Protein AF-A0A519YS99-F1 (afdb_monomer_lite)

Sequence (67 aa):
MSFSAVFKFDGGVAEGYEVVSSLYMFSQATDDKGRPSSAVQGGGIMVQVVSTDDRKLVELMMDPYRL

Structure (mmCIF, N/CA/C/O backbone):
data_AF-A0A519YS99-F1
#
_entry.id   AF-A0A519YS99-F1
#
loop_
_atom_site.group_PDB
_atom_site.id
_atom_site.type_symbol
_atom_site.label_atom_id
_atom_site.label_alt_id
_atom_site.label_comp_id
_atom_site.label_asym_id
_atom_site.label_entity_id
_atom_site.label_seq_id
_atom_site.pdbx_PDB_ins_code
_atom_site.Cartn_x
_atom_site.Cartn_y
_atom_site.Cartn_z
_atom_site.occupancy
_atom_site.B_iso_or_equiv
_atom_site.auth_seq_id
_atom_site.auth_comp_id
_atom_site.auth_asym_id
_atom_site.auth_atom_id
_atom_site.pdbx_PDB_model_num
ATOM 1 N N . MET A 1 1 ? 6.109 -12.865 16.974 1.00 50.38 1 MET A N 1
ATOM 2 C CA . MET A 1 1 ? 6.420 -12.242 15.667 1.00 50.38 1 MET A CA 1
ATOM 3 C C . MET A 1 1 ? 6.896 -10.822 15.950 1.00 50.38 1 MET A C 1
ATOM 5 O O . MET A 1 1 ? 6.261 -10.170 16.763 1.00 50.38 1 MET A O 1
ATOM 9 N N . SER A 1 2 ? 8.047 -10.388 15.421 1.00 81.38 2 SER A N 1
ATOM 10 C CA . SER A 1 2 ? 8.747 -9.150 15.838 1.00 81.38 2 SER A CA 1
ATOM 11 C C . SER A 1 2 ? 8.518 -7.946 14.912 1.00 81.38 2 SER A C 1
ATOM 13 O O . SER A 1 2 ? 9.342 -7.037 14.877 1.00 81.38 2 SER A O 1
ATOM 15 N N . PHE A 1 3 ? 7.441 -7.951 14.130 1.00 83.12 3 PHE A N 1
ATOM 16 C CA . PHE A 1 3 ? 7.086 -6.872 13.211 1.00 83.12 3 PHE A CA 1
ATOM 17 C C . PHE A 1 3 ? 5.754 -6.266 13.650 1.00 83.12 3 PHE A C 1
ATOM 19 O O . PHE A 1 3 ? 4.817 -7.002 13.946 1.00 83.12 3 PHE A O 1
ATOM 26 N N . SER A 1 4 ? 5.701 -4.938 13.713 1.00 90.38 4 SER A N 1
ATOM 27 C CA . SER A 1 4 ? 4.489 -4.161 13.951 1.00 90.38 4 SER A CA 1
ATOM 28 C C . SER A 1 4 ? 4.497 -2.996 12.974 1.00 90.38 4 SER A C 1
ATOM 30 O O . SER A 1 4 ? 5.470 -2.241 12.911 1.00 90.38 4 SER A O 1
ATOM 32 N N . ALA A 1 5 ? 3.440 -2.893 12.177 1.00 93.62 5 ALA A N 1
ATOM 33 C CA . ALA A 1 5 ? 3.255 -1.820 11.219 1.00 93.62 5 ALA A CA 1
ATOM 34 C C . ALA A 1 5 ? 1.774 -1.477 11.099 1.00 93.62 5 ALA A C 1
ATOM 36 O O . ALA A 1 5 ? 0.898 -2.326 11.276 1.00 93.62 5 ALA A O 1
ATOM 37 N N . VAL A 1 6 ? 1.514 -0.213 10.781 1.00 94.69 6 VAL A N 1
ATOM 38 C CA . VAL A 1 6 ? 0.170 0.342 10.667 1.00 94.69 6 VAL A CA 1
ATOM 39 C C . VAL A 1 6 ? 0.063 1.105 9.354 1.00 94.69 6 VAL A C 1
ATOM 41 O O . VAL A 1 6 ? 0.907 1.949 9.052 1.00 94.69 6 VAL A O 1
ATOM 44 N N . PHE A 1 7 ? -0.984 0.823 8.586 1.00 93.69 7 PHE A N 1
ATOM 45 C CA . PHE A 1 7 ? -1.334 1.568 7.384 1.00 93.69 7 PHE A CA 1
ATOM 46 C C . PHE A 1 7 ? -2.321 2.689 7.730 1.00 93.69 7 PHE A C 1
ATOM 48 O O . PHE A 1 7 ? -3.365 2.439 8.336 1.00 93.69 7 PHE A O 1
ATOM 55 N N . LYS A 1 8 ? -1.993 3.929 7.350 1.00 93.94 8 LYS A N 1
ATOM 56 C CA . LYS A 1 8 ? -2.839 5.117 7.541 1.00 93.94 8 LYS A CA 1
ATOM 57 C C . LYS A 1 8 ? -2.977 5.870 6.224 1.00 93.94 8 LYS A C 1
ATOM 59 O O . LYS A 1 8 ? -2.013 5.977 5.471 1.00 93.94 8 LYS A O 1
ATOM 64 N N . PHE A 1 9 ? -4.165 6.406 5.982 1.00 90.25 9 PHE A N 1
ATOM 65 C CA . PHE A 1 9 ? -4.474 7.281 4.857 1.00 90.25 9 PHE A CA 1
ATOM 66 C C . PHE A 1 9 ? -5.441 8.374 5.317 1.00 90.25 9 PHE A C 1
ATOM 68 O O . PHE A 1 9 ? -6.113 8.214 6.343 1.00 90.25 9 PHE A O 1
ATOM 75 N N . ASP A 1 10 ? -5.480 9.487 4.586 1.00 89.06 10 ASP A N 1
ATOM 76 C CA . ASP A 1 10 ? -6.363 10.600 4.927 1.00 89.06 10 ASP A CA 1
ATOM 77 C C . ASP A 1 10 ? -7.836 10.188 4.816 1.00 89.06 10 ASP A C 1
ATOM 79 O O . ASP A 1 10 ? -8.206 9.361 3.989 1.00 89.06 10 ASP A O 1
ATOM 83 N N . GLY A 1 11 ? -8.675 10.675 5.720 1.00 86.94 11 GLY A N 1
ATOM 84 C CA . GLY A 1 11 ? -10.060 10.221 5.824 1.00 86.94 11 GLY A CA 1
ATOM 85 C C . GLY A 1 11 ? -10.244 8.792 6.359 1.00 86.94 11 GLY A C 1
ATOM 86 O O . GLY A 1 11 ? -11.392 8.398 6.536 1.00 86.94 11 GLY A O 1
ATOM 87 N N . GLY A 1 12 ? -9.184 8.034 6.679 1.00 88.00 12 GLY A N 1
ATOM 88 C CA . GLY A 1 12 ? -9.237 6.683 7.260 1.00 88.00 12 GLY A CA 1
ATOM 89 C C . GLY A 1 12 ? -9.654 6.620 8.744 1.00 88.00 12 GLY A C 1
ATOM 90 O O . GLY A 1 12 ? -10.284 7.533 9.283 1.00 88.00 12 GLY A O 1
ATOM 91 N N . VAL A 1 13 ? -9.329 5.511 9.418 1.00 90.38 13 VAL A N 1
ATOM 92 C CA . VAL A 1 13 ? -9.481 5.355 10.881 1.00 90.38 13 VAL A CA 1
ATOM 93 C C . VAL A 1 13 ? -8.275 5.993 11.579 1.00 90.38 13 VAL A C 1
ATOM 95 O O . VAL A 1 13 ? -7.146 5.805 11.132 1.00 90.38 13 VAL A O 1
ATOM 98 N N . ALA A 1 14 ? -8.487 6.711 12.687 1.00 88.38 14 ALA A N 1
ATOM 99 C CA . ALA A 1 14 ? -7.424 7.447 13.389 1.00 88.38 14 ALA A CA 1
ATOM 100 C C . ALA A 1 14 ? -6.247 6.551 13.836 1.00 88.38 14 ALA A C 1
ATOM 102 O O . ALA A 1 14 ? -5.075 6.902 13.656 1.00 88.38 14 ALA A O 1
ATOM 103 N N . GLU A 1 15 ? -6.557 5.366 14.366 1.00 91.38 15 GLU A N 1
ATOM 104 C CA . GLU A 1 15 ? -5.554 4.386 14.801 1.00 91.38 15 GLU A CA 1
ATOM 105 C C . GLU A 1 15 ? -4.876 3.660 13.631 1.00 91.38 15 GLU A C 1
ATOM 107 O O . GLU A 1 15 ? -3.759 3.175 13.782 1.00 91.38 15 GLU A O 1
ATOM 112 N N . GLY A 1 16 ? -5.470 3.690 12.434 1.00 92.81 16 GLY A N 1
ATOM 113 C CA . GLY A 1 16 ? -4.990 2.984 11.246 1.00 92.81 16 GLY A CA 1
ATOM 114 C C . GLY A 1 16 ? -5.325 1.492 11.233 1.00 92.81 16 GLY A C 1
ATOM 115 O O . GLY A 1 16 ? -6.039 0.987 12.096 1.00 92.81 16 GLY A O 1
ATOM 116 N N . TYR A 1 17 ? -4.813 0.795 10.221 1.00 94.25 17 TYR A N 1
ATOM 117 C CA . TYR A 1 17 ? -5.035 -0.636 10.013 1.00 94.25 17 TYR A CA 1
ATOM 118 C C . TYR A 1 17 ? -3.765 -1.415 10.327 1.00 94.25 17 TYR A C 1
ATOM 120 O O . TYR A 1 17 ? -2.700 -1.098 9.792 1.00 94.25 17 TYR A O 1
ATOM 128 N N . GLU A 1 18 ? -3.872 -2.443 11.165 1.00 94.75 18 GLU A N 1
ATOM 129 C CA . GLU A 1 18 ? -2.755 -3.340 11.459 1.00 94.75 18 GLU A CA 1
ATOM 130 C C . GLU A 1 18 ? -2.340 -4.110 10.198 1.00 94.75 18 GLU A C 1
ATOM 132 O O . GLU A 1 18 ? -3.175 -4.704 9.508 1.00 94.75 18 GLU A O 1
ATOM 137 N N . VAL A 1 19 ? -1.042 -4.089 9.893 1.00 95.00 19 VAL A N 1
ATOM 138 C CA . VAL A 1 19 ? -0.470 -4.712 8.696 1.00 95.00 19 VAL A CA 1
ATOM 139 C C . VAL A 1 19 ? 0.069 -6.099 9.036 1.00 95.00 19 VAL A C 1
ATOM 141 O O . VAL A 1 19 ? 0.980 -6.243 9.848 1.00 95.00 19 VAL A O 1
ATOM 144 N N . VAL A 1 20 ? -0.450 -7.112 8.343 1.00 94.69 20 VAL A N 1
ATOM 145 C CA . VAL A 1 20 ? 0.023 -8.503 8.412 1.00 94.69 20 VAL A CA 1
ATOM 146 C C . VAL A 1 20 ? 1.249 -8.699 7.521 1.00 94.69 20 VAL A C 1
ATOM 148 O O . VAL A 1 20 ? 2.208 -9.364 7.909 1.00 94.69 20 VAL A O 1
ATOM 151 N N . SER A 1 21 ? 1.229 -8.120 6.317 1.00 93.38 21 SER A N 1
ATOM 152 C CA . SER A 1 21 ? 2.350 -8.161 5.378 1.00 93.38 21 SER A CA 1
ATOM 153 C C . SER A 1 21 ? 2.361 -6.934 4.467 1.00 93.38 21 SER A C 1
ATOM 155 O O . SER A 1 21 ? 1.317 -6.344 4.177 1.00 93.38 21 SER A O 1
ATOM 157 N N . SER A 1 22 ? 3.547 -6.531 4.017 1.00 91.75 22 SER A N 1
ATOM 158 C CA . SER A 1 22 ? 3.710 -5.459 3.038 1.00 91.75 22 SER A CA 1
ATOM 159 C C . SER A 1 22 ? 4.814 -5.786 2.038 1.00 91.75 22 SER A C 1
ATOM 161 O O . SER A 1 22 ? 5.844 -6.368 2.380 1.00 91.75 22 SER A O 1
ATOM 163 N N . LEU A 1 23 ? 4.585 -5.407 0.784 1.00 91.44 23 LEU A N 1
ATOM 164 C CA . LEU A 1 23 ? 5.531 -5.529 -0.316 1.00 91.44 23 LEU A CA 1
ATOM 165 C C . LEU A 1 23 ? 5.573 -4.200 -1.064 1.00 91.44 23 LEU A C 1
ATOM 167 O O . LEU A 1 23 ? 4.552 -3.718 -1.552 1.00 91.44 23 LEU A O 1
ATOM 171 N N . TYR A 1 24 ? 6.765 -3.625 -1.170 1.00 88.69 24 TYR A N 1
ATOM 172 C CA . TYR A 1 24 ? 7.030 -2.456 -1.997 1.00 88.69 24 TYR A CA 1
ATOM 173 C C . TYR A 1 24 ? 7.945 -2.861 -3.149 1.00 88.69 24 TYR A C 1
ATOM 175 O O . TYR A 1 24 ? 8.938 -3.563 -2.959 1.00 88.69 24 TYR A O 1
ATOM 183 N N . MET A 1 25 ? 7.605 -2.423 -4.355 1.00 87.88 25 MET A N 1
ATOM 184 C CA . MET A 1 25 ? 8.398 -2.689 -5.550 1.00 87.88 25 MET A CA 1
ATOM 185 C C . MET A 1 25 ? 8.613 -1.392 -6.306 1.00 87.88 25 MET A C 1
ATOM 187 O O . MET A 1 25 ? 7.667 -0.633 -6.500 1.00 87.88 25 MET A O 1
ATOM 191 N N . PHE A 1 26 ? 9.835 -1.178 -6.778 1.00 86.06 26 PHE A N 1
ATOM 192 C CA . PHE A 1 26 ? 10.184 -0.095 -7.689 1.00 86.06 26 PHE A CA 1
ATOM 193 C C . PHE A 1 26 ? 10.759 -0.711 -8.954 1.00 86.06 26 PHE A C 1
ATOM 195 O O . PHE A 1 26 ? 11.526 -1.672 -8.881 1.00 86.06 26 PHE A O 1
ATOM 202 N N . SER A 1 27 ? 10.382 -0.174 -10.109 1.00 81.81 27 SE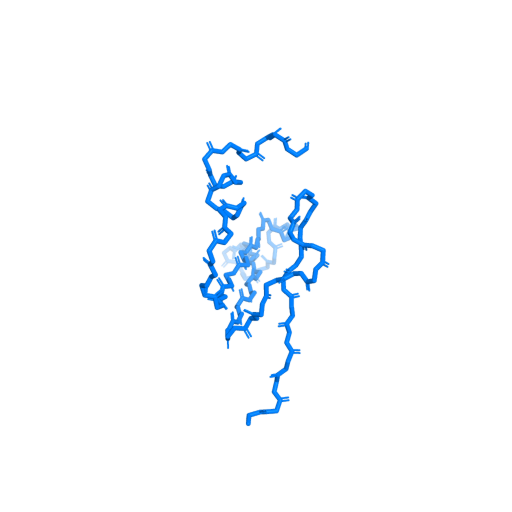R A N 1
ATOM 203 C CA . SER A 1 27 ? 10.871 -0.664 -11.397 1.00 81.81 27 SER A CA 1
ATOM 204 C C . SER A 1 27 ? 11.477 0.469 -12.213 1.00 81.81 27 SER A C 1
ATOM 206 O O . SER A 1 27 ? 11.008 1.610 -12.183 1.00 81.81 27 SER A O 1
ATOM 208 N N . GLN A 1 28 ? 12.540 0.146 -12.943 1.00 82.75 28 GLN A N 1
ATOM 209 C CA . GLN A 1 28 ? 13.211 1.061 -13.851 1.00 82.75 28 GLN A CA 1
ATOM 210 C C . GLN A 1 28 ? 13.421 0.360 -15.188 1.00 82.75 28 GLN A C 1
ATOM 212 O O . GLN A 1 28 ? 13.932 -0.757 -15.231 1.00 82.75 28 GLN A O 1
ATOM 217 N N . ALA A 1 29 ? 13.028 1.019 -16.276 1.00 81.88 29 ALA A N 1
ATOM 218 C CA . ALA A 1 29 ? 13.301 0.523 -17.615 1.00 81.88 29 ALA A CA 1
ATOM 219 C C . ALA A 1 29 ? 14.795 0.677 -17.939 1.00 81.88 29 ALA A C 1
ATOM 221 O O . ALA A 1 29 ? 15.395 1.722 -17.668 1.00 81.88 29 ALA A O 1
ATOM 222 N N . THR A 1 30 ? 15.385 -0.350 -18.541 1.00 85.06 30 THR A N 1
ATOM 223 C CA . THR A 1 30 ? 16.759 -0.335 -19.055 1.00 85.06 30 THR A CA 1
ATOM 224 C C . THR A 1 30 ? 16.749 -0.394 -20.578 1.00 85.06 30 THR A C 1
ATOM 226 O O . THR A 1 30 ? 15.872 -1.035 -21.153 1.00 85.06 30 THR A O 1
ATOM 229 N N . ASP A 1 31 ? 17.713 0.260 -21.224 1.00 84.31 31 ASP A N 1
ATOM 230 C CA . ASP A 1 31 ? 17.942 0.136 -22.665 1.00 84.31 31 ASP A CA 1
ATOM 231 C C . ASP A 1 31 ? 18.544 -1.236 -23.032 1.00 84.31 31 ASP A C 1
ATOM 233 O O . ASP A 1 31 ? 18.893 -2.042 -22.163 1.00 84.31 31 ASP A O 1
ATOM 237 N N . ASP A 1 32 ? 18.728 -1.486 -24.330 1.00 86.94 32 ASP A N 1
ATOM 238 C CA . ASP A 1 32 ? 19.300 -2.734 -24.867 1.00 86.94 32 ASP A CA 1
ATOM 239 C C . ASP A 1 32 ? 20.749 -3.008 -24.410 1.00 86.94 32 ASP A C 1
ATOM 241 O O . ASP A 1 32 ? 21.303 -4.079 -24.662 1.00 86.94 32 ASP A O 1
ATOM 245 N N . LYS A 1 33 ? 21.396 -2.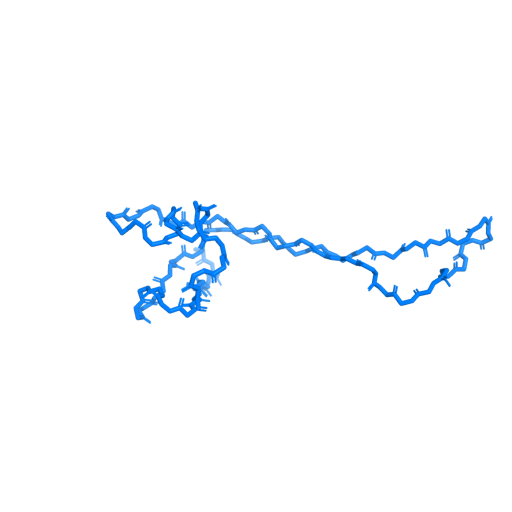040 -23.753 1.00 88.94 33 LYS A N 1
ATOM 246 C CA . LYS A 1 33 ? 22.749 -2.139 -23.188 1.00 88.94 33 LYS A CA 1
ATOM 247 C C . LYS A 1 33 ? 22.722 -2.233 -21.660 1.00 88.94 33 LYS A C 1
ATOM 249 O O . LYS A 1 33 ? 23.779 -2.132 -21.034 1.00 88.94 33 LYS A O 1
ATOM 254 N N . GLY A 1 34 ? 21.540 -2.402 -21.063 1.00 82.12 34 GLY A N 1
ATOM 255 C CA . GLY A 1 34 ? 21.337 -2.470 -19.617 1.00 82.12 34 GLY A CA 1
ATOM 256 C C . GLY A 1 34 ? 21.512 -1.127 -18.907 1.00 82.12 34 G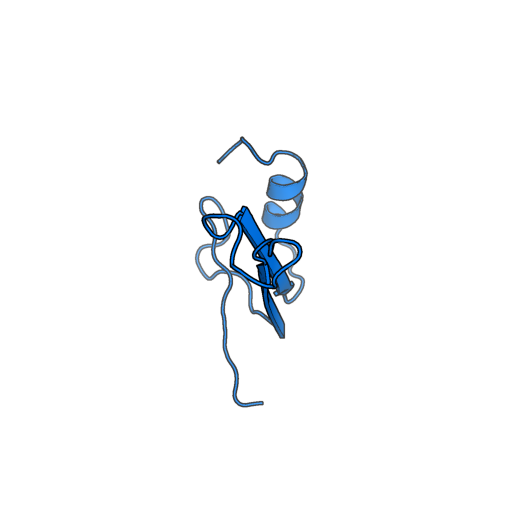LY A C 1
ATOM 257 O O . GLY A 1 34 ? 21.630 -1.092 -17.682 1.00 82.12 34 GLY A O 1
ATOM 258 N N . ARG A 1 35 ? 21.563 -0.011 -19.643 1.00 85.00 35 ARG A N 1
ATOM 259 C CA . ARG A 1 35 ? 21.697 1.323 -19.055 1.00 85.00 35 ARG A CA 1
ATOM 260 C C . ARG A 1 35 ? 20.315 1.819 -18.652 1.00 85.00 35 ARG A C 1
ATOM 262 O O . ARG A 1 35 ? 19.366 1.641 -19.415 1.00 85.00 35 ARG A O 1
ATOM 269 N N . PRO A 1 36 ? 20.167 2.461 -17.489 1.00 80.94 36 PRO A N 1
ATOM 270 C CA . PRO A 1 36 ? 18.871 2.970 -17.076 1.00 80.94 36 PRO A CA 1
ATOM 271 C C . PRO A 1 36 ? 18.326 3.994 -18.080 1.00 80.94 36 PRO A C 1
ATOM 273 O O . PRO A 1 36 ? 18.968 5.009 -18.350 1.00 80.94 36 PRO A O 1
ATOM 276 N N . SER A 1 37 ? 17.150 3.719 -18.648 1.00 69.75 37 SER A N 1
ATOM 277 C CA . SER A 1 37 ? 16.605 4.455 -19.795 1.00 69.75 37 SER A CA 1
ATOM 278 C C . SER A 1 37 ? 15.961 5.798 -19.415 1.00 69.75 37 SER A C 1
ATOM 280 O O . SER A 1 37 ? 15.606 6.555 -20.314 1.00 69.75 37 SER A O 1
ATOM 282 N N . SER A 1 38 ? 15.763 6.090 -18.122 1.00 67.12 38 SER A N 1
ATOM 283 C CA . SER A 1 38 ? 15.347 7.384 -17.529 1.00 67.12 38 SER A CA 1
ATOM 284 C C . SER A 1 38 ? 14.973 7.196 -16.040 1.00 67.12 38 SER A C 1
ATOM 286 O O . SER A 1 38 ? 15.252 6.139 -15.464 1.00 67.12 38 SER A O 1
ATOM 288 N N . ALA A 1 39 ? 14.392 8.227 -15.399 1.00 66.88 39 ALA A N 1
ATOM 289 C CA . ALA A 1 39 ? 13.906 8.216 -14.013 1.00 66.88 39 ALA A CA 1
ATOM 290 C C . ALA A 1 39 ? 12.983 7.017 -13.720 1.00 66.88 39 ALA A C 1
ATOM 292 O O . ALA A 1 39 ? 12.263 6.561 -14.600 1.00 66.88 39 ALA A O 1
ATOM 293 N N . VAL A 1 40 ? 13.012 6.512 -12.482 1.00 67.75 40 VAL A N 1
ATOM 294 C CA . VAL A 1 40 ? 12.162 5.409 -11.990 1.00 67.75 40 VAL A CA 1
ATOM 295 C C . VAL A 1 40 ? 10.692 5.722 -12.309 1.00 67.75 40 VAL A C 1
ATOM 297 O O . VAL A 1 40 ? 10.153 6.693 -11.785 1.00 67.75 40 VAL A O 1
ATOM 300 N N . GLN A 1 41 ? 10.060 4.941 -13.195 1.00 67.31 41 GLN A N 1
ATOM 301 C CA . GLN A 1 41 ? 8.739 5.276 -13.763 1.00 67.31 41 GLN A CA 1
ATOM 302 C C . GLN A 1 41 ? 7.558 4.623 -13.037 1.00 67.31 41 GLN A C 1
ATOM 304 O O . GLN A 1 41 ? 6.410 4.836 -13.418 1.00 67.31 41 GLN A O 1
ATOM 309 N N . GLY A 1 42 ? 7.796 3.841 -11.985 1.00 72.12 42 GLY A N 1
ATOM 310 C CA . GLY A 1 42 ? 6.686 3.252 -11.253 1.00 72.12 42 GLY A CA 1
ATOM 311 C C . GLY A 1 42 ? 7.094 2.441 -10.042 1.00 72.12 42 GLY A C 1
ATOM 312 O O . GLY A 1 42 ? 8.214 1.928 -9.936 1.00 72.12 42 GLY A O 1
ATOM 313 N N . GLY A 1 43 ? 6.130 2.302 -9.144 1.00 79.69 43 GLY A N 1
ATOM 314 C CA . GLY A 1 43 ? 6.199 1.397 -8.020 1.00 79.69 43 GLY A CA 1
ATOM 315 C C . GLY A 1 43 ? 4.808 0.985 -7.572 1.00 79.69 43 GLY A C 1
ATOM 316 O O . GLY A 1 43 ? 3.827 1.683 -7.821 1.00 79.69 43 GLY A O 1
ATOM 317 N N . GLY A 1 44 ? 4.737 -0.180 -6.944 1.00 87.12 44 GLY A N 1
ATOM 318 C CA . GLY A 1 44 ? 3.521 -0.713 -6.349 1.00 87.12 44 GLY A CA 1
ATOM 319 C C . GLY A 1 44 ? 3.749 -0.954 -4.868 1.00 87.12 44 GLY A C 1
ATOM 320 O O . GLY A 1 44 ? 4.792 -1.487 -4.481 1.00 87.12 44 GLY A O 1
ATOM 321 N N . ILE A 1 45 ? 2.773 -0.567 -4.054 1.00 90.88 45 ILE A N 1
ATOM 322 C CA . ILE A 1 45 ? 2.706 -0.940 -2.645 1.00 90.88 45 ILE A CA 1
ATOM 323 C C . ILE A 1 45 ? 1.531 -1.901 -2.512 1.00 90.88 45 ILE A C 1
ATOM 325 O O . ILE A 1 45 ? 0.391 -1.537 -2.788 1.00 90.88 45 ILE A O 1
ATOM 329 N N . MET A 1 46 ? 1.817 -3.132 -2.105 1.00 92.81 46 MET A N 1
ATOM 330 C CA . MET A 1 46 ? 0.811 -4.112 -1.718 1.00 92.81 46 MET A CA 1
ATOM 331 C C . MET A 1 46 ? 0.863 -4.276 -0.205 1.00 92.81 46 MET A C 1
ATOM 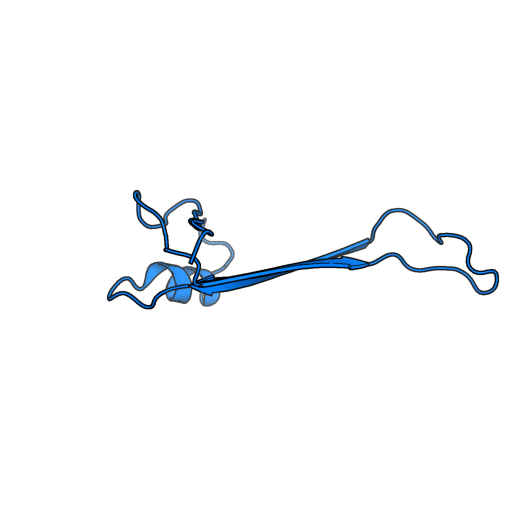333 O O . MET A 1 46 ? 1.922 -4.543 0.360 1.00 92.81 46 MET A O 1
ATOM 337 N N . VAL A 1 47 ? -0.281 -4.106 0.450 1.00 93.38 47 VAL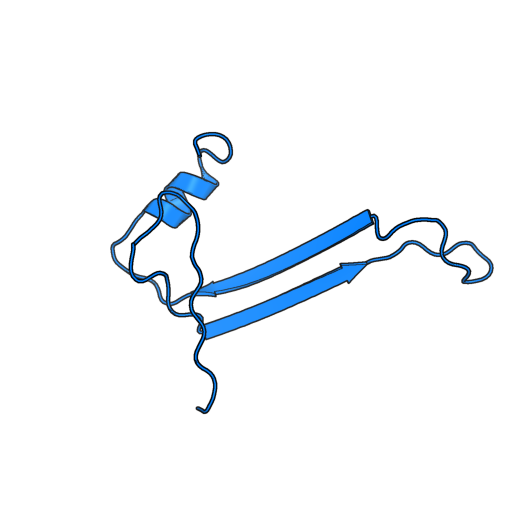 A N 1
ATOM 338 C CA . VAL A 1 47 ? -0.438 -4.272 1.897 1.00 93.38 47 VAL A CA 1
ATOM 339 C C . VAL A 1 47 ? -1.564 -5.255 2.173 1.00 93.38 47 VAL A C 1
ATOM 341 O O . VAL A 1 47 ? -2.641 -5.161 1.587 1.00 93.38 47 VAL A O 1
ATOM 344 N N . GLN A 1 48 ? -1.313 -6.194 3.077 1.00 94.62 48 GLN A N 1
ATOM 345 C CA . GLN A 1 48 ? -2.330 -7.056 3.656 1.00 94.62 48 GLN A CA 1
ATOM 346 C C . GLN A 1 48 ? -2.605 -6.568 5.071 1.00 94.62 48 GLN A C 1
ATOM 348 O O . GLN A 1 48 ? -1.698 -6.525 5.903 1.00 94.62 48 GLN A O 1
ATOM 353 N N . VAL A 1 49 ? -3.853 -6.204 5.338 1.00 94.06 49 VAL A N 1
ATOM 354 C CA . VAL A 1 49 ? -4.285 -5.683 6.635 1.00 94.06 49 VAL A CA 1
ATOM 355 C C . VAL A 1 49 ? -5.231 -6.651 7.327 1.00 94.06 49 VAL A C 1
ATOM 357 O O . VAL A 1 49 ? -5.868 -7.488 6.680 1.00 94.06 49 VAL A O 1
ATOM 360 N N . VAL A 1 50 ? -5.332 -6.531 8.647 1.00 92.69 50 VAL A N 1
ATOM 361 C CA . VAL A 1 50 ? -6.372 -7.215 9.416 1.00 92.69 50 VAL A CA 1
ATOM 362 C C . VAL A 1 50 ? -7.731 -6.628 9.032 1.00 92.69 50 VAL A C 1
ATOM 364 O O . VAL A 1 50 ? -7.913 -5.411 9.033 1.00 92.69 50 VAL A O 1
ATOM 367 N N . SER A 1 51 ? -8.685 -7.497 8.691 1.00 90.56 51 SER A N 1
ATOM 368 C CA . SER A 1 51 ? -10.053 -7.070 8.395 1.00 90.56 51 SER A CA 1
ATOM 369 C C . SER A 1 51 ? -10.734 -6.583 9.668 1.00 90.56 51 SER A C 1
ATOM 371 O O . SER A 1 51 ? -10.698 -7.259 10.696 1.00 90.56 51 SER A O 1
ATOM 373 N N . THR A 1 52 ? -11.405 -5.443 9.571 1.00 90.31 52 THR A N 1
ATOM 374 C CA . THR A 1 52 ? -12.255 -4.880 10.623 1.00 90.31 52 THR A CA 1
ATOM 375 C C . THR A 1 52 ? -13.657 -4.630 10.059 1.00 90.31 52 THR A C 1
ATOM 377 O O . THR A 1 52 ? -13.901 -4.874 8.877 1.00 90.31 52 THR A O 1
ATOM 380 N N . ASP A 1 53 ? -14.582 -4.143 10.887 1.00 91.19 53 ASP A N 1
ATOM 381 C CA . ASP A 1 53 ? -15.921 -3.733 10.437 1.00 91.19 53 ASP A CA 1
ATOM 382 C C . ASP A 1 53 ? -15.926 -2.366 9.713 1.00 91.19 53 ASP A C 1
ATOM 384 O O . ASP A 1 53 ? -16.971 -1.919 9.229 1.00 91.19 53 ASP A O 1
ATOM 388 N N . ASP A 1 54 ? -14.773 -1.689 9.633 1.00 90.12 54 ASP A N 1
ATOM 389 C CA . ASP A 1 54 ? -14.626 -0.414 8.932 1.00 90.12 54 ASP A CA 1
ATOM 390 C C . ASP A 1 54 ? -14.633 -0.607 7.405 1.00 90.12 54 ASP A C 1
ATOM 392 O O . ASP A 1 54 ? -14.032 -1.535 6.862 1.00 90.12 54 ASP A O 1
ATOM 396 N N . ARG A 1 55 ? -15.328 0.287 6.693 1.00 92.44 55 ARG A N 1
ATOM 397 C CA . ARG A 1 55 ? -15.536 0.196 5.238 1.00 92.44 55 ARG A CA 1
ATOM 398 C C . ARG A 1 55 ? -14.712 1.192 4.433 1.00 92.44 55 ARG A C 1
ATOM 400 O O . ARG A 1 55 ? -14.763 1.149 3.205 1.00 92.44 55 ARG A O 1
ATOM 407 N N . LYS A 1 56 ? -13.920 2.052 5.072 1.00 91.19 56 LYS A N 1
ATOM 408 C CA . LYS A 1 56 ? -13.262 3.175 4.399 1.00 91.19 56 LYS A CA 1
ATOM 409 C C . LYS A 1 56 ? -12.220 2.745 3.376 1.00 91.19 56 LYS A C 1
ATOM 411 O O . LYS A 1 56 ? -12.052 3.424 2.372 1.00 91.19 56 LYS A O 1
ATOM 416 N N . LEU A 1 57 ? -11.547 1.609 3.584 1.00 90.69 57 LEU A N 1
ATOM 417 C CA . LEU A 1 57 ? -10.651 1.032 2.569 1.00 90.69 57 LEU A CA 1
ATOM 418 C C . LEU A 1 57 ? -11.402 0.629 1.295 1.00 90.69 57 LEU A C 1
ATOM 420 O O . LEU A 1 57 ? -10.905 0.841 0.192 1.00 90.69 57 LEU A O 1
ATOM 424 N N . VAL A 1 58 ? -12.599 0.055 1.441 1.00 91.25 58 VAL A N 1
ATOM 425 C CA . VAL A 1 58 ? -13.441 -0.317 0.297 1.00 91.25 58 VAL A CA 1
ATOM 426 C C . VAL A 1 58 ? -14.001 0.937 -0.365 1.00 91.25 58 VAL A C 1
ATOM 428 O O . VAL A 1 58 ? -13.965 1.043 -1.585 1.00 91.25 58 VAL A O 1
ATOM 431 N N . GLU A 1 59 ? -14.455 1.911 0.421 1.00 91.75 59 GLU A N 1
ATOM 432 C CA . GLU A 1 59 ? -14.938 3.196 -0.095 1.00 91.75 59 GLU A CA 1
ATOM 433 C C . GLU A 1 59 ? -13.850 3.935 -0.886 1.00 91.75 59 GLU A C 1
ATOM 435 O O . GLU A 1 59 ? -14.122 4.391 -1.994 1.00 91.75 59 GLU A O 1
ATOM 440 N N . LEU A 1 60 ? -12.608 3.959 -0.388 1.00 90.06 60 LEU A N 1
ATOM 441 C CA . LEU A 1 60 ? -11.453 4.515 -1.097 1.00 90.06 60 LEU A CA 1
ATOM 442 C C . LEU A 1 60 ? -11.194 3.805 -2.435 1.00 90.06 60 LEU A C 1
ATOM 444 O O . LEU A 1 60 ? -10.837 4.448 -3.417 1.00 90.06 60 LEU A O 1
ATOM 448 N N . MET A 1 61 ? -11.381 2.484 -2.493 1.00 90.06 61 MET A N 1
ATOM 449 C CA . MET A 1 61 ? -11.238 1.724 -3.740 1.00 90.06 61 MET A CA 1
ATOM 450 C C . MET A 1 61 ? -12.365 2.008 -4.738 1.00 90.06 61 MET A C 1
ATOM 452 O O . MET A 1 61 ? -12.134 1.959 -5.946 1.00 90.06 61 MET A O 1
ATOM 456 N N . MET A 1 62 ? -13.582 2.275 -4.256 1.00 92.81 62 MET A N 1
ATOM 457 C CA . MET A 1 62 ? -14.730 2.574 -5.118 1.00 92.81 62 MET A CA 1
ATOM 458 C C . MET A 1 62 ? -14.745 4.027 -5.605 1.00 92.81 62 MET A C 1
ATOM 460 O O . MET A 1 62 ? -15.260 4.284 -6.692 1.00 92.81 62 MET A O 1
ATOM 464 N N . ASP A 1 63 ? -14.182 4.957 -4.831 1.00 90.38 63 ASP A N 1
ATOM 465 C CA . ASP A 1 63 ? -14.127 6.384 -5.156 1.00 90.38 63 ASP A CA 1
ATOM 466 C C . ASP A 1 63 ? -12.736 6.985 -4.848 1.00 90.38 63 ASP A C 1
ATOM 468 O O . ASP A 1 63 ? -12.542 7.686 -3.849 1.00 90.38 63 ASP A O 1
ATOM 472 N N . PRO A 1 64 ? -11.731 6.705 -5.699 1.00 80.06 64 PRO A N 1
ATOM 473 C CA . PRO A 1 64 ? -10.327 7.003 -5.407 1.00 80.06 64 PRO A CA 1
ATOM 474 C C . PRO A 1 64 ? -9.960 8.495 -5.443 1.00 80.06 64 PRO A C 1
ATOM 476 O O . PRO A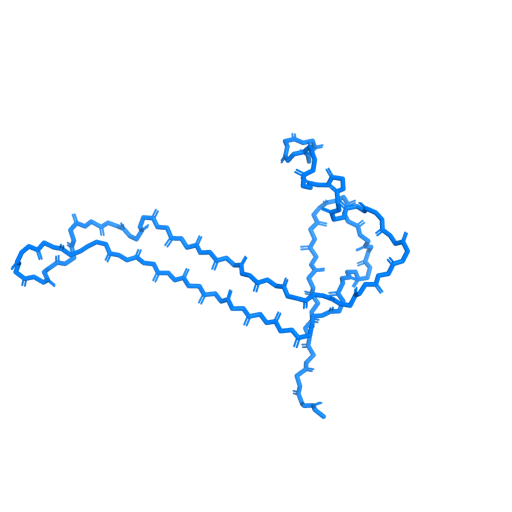 1 64 ? -8.854 8.853 -5.044 1.00 80.06 64 PRO A O 1
ATOM 479 N N . TYR A 1 65 ? -10.852 9.370 -5.919 1.00 81.38 65 TYR A N 1
ATOM 480 C CA . TYR A 1 65 ? -10.605 10.817 -6.041 1.00 81.38 65 TYR A CA 1
ATOM 481 C C . TYR A 1 65 ? -11.343 11.654 -4.994 1.00 81.38 65 TYR A C 1
ATOM 483 O O . TYR A 1 65 ? -11.336 12.880 -5.074 1.00 81.38 65 TYR A O 1
ATOM 491 N N . ARG A 1 66 ? -12.007 11.006 -4.036 1.00 70.62 66 ARG A N 1
ATOM 492 C CA . ARG A 1 66 ? -12.850 11.668 -3.035 1.00 70.62 66 ARG A CA 1
ATOM 493 C C . ARG A 1 66 ? -12.098 12.168 -1.798 1.00 70.62 66 ARG A C 1
ATOM 495 O O . ARG A 1 66 ? -12.722 12.785 -0.937 1.00 70.62 66 ARG A O 1
ATOM 502 N N . LEU A 1 67 ? -10.800 11.876 -1.712 1.00 57.19 67 LEU A N 1
ATOM 503 C CA . LEU A 1 67 ? -9.908 12.373 -0.663 1.00 57.19 67 LEU A CA 1
ATOM 504 C C . LEU A 1 67 ? -9.792 13.901 -0.699 1.00 57.19 67 LEU A C 1
ATOM 506 O O . LEU A 1 67 ? -9.529 14.444 -1.796 1.00 57.19 67 LEU A O 1
#

Foldseek 3Di:
DPDWDFDDDPPFDPRGFTFPDKDKDWDFDADPVRHGPDPGPDMDIDTDTDDDPDCVVVVCVVPVPPD

pLDDT: mean 86.03, std 9.39, range [50.38, 95.0]

Secondary structure (DSSP, 8-state):
-----EE--TTS-TT-EEEEEEEEEEE--B-TTS-B-SS--EEEEEEEE---S--HHHHHHH-TT--

Radius of gyration: 16.61 Å; chains: 1; bounding box: 39×25×41 Å